Protein AF-A0A1X7HL08-F1 (afdb_monomer)

Foldseek 3Di:
DPPPDDPPDDPVLLVVLLVQLVVCCVVDPHSLVSLCVSCVVSVHDSVVNVVSNVQVCVCVVVDDDQHPVNVVVVVVVVVVVLLVVLVVVLVVVCCVVPVPPPDDDDVVVVVVSCVVCCVPRVCVVVPVVVVPPPPDPPDPDDPDDPPDDDDDDDDDDDDD

InterPro domains:
  IPR002514 Transposase IS3/IS911family [PF01527] 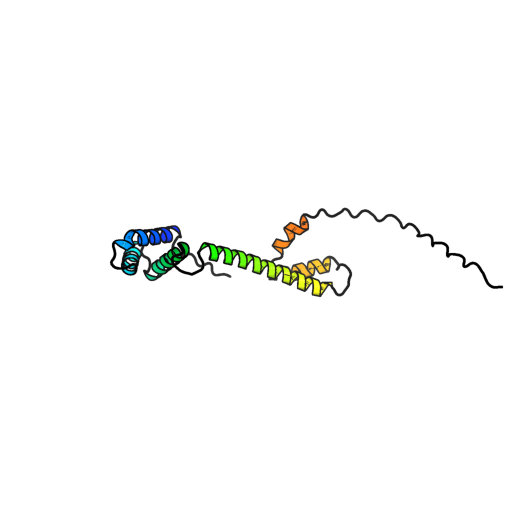(8-88)
  IPR009057 Homedomain-like superfamily [SSF46689] (7-99)
  IPR036388 Winged helix-like DNA-binding domain superfamily [G3DSA:1.10.10.10] (1-67)

Organism: NCBI:txid286727

Sequence (160 aa):
MTKQASPKYAPEVRERAVRMVFEHEGEHVSQWAAISSIAAKIGCTPETLRGWVRQAERDQGKRPGPTTDEQERIKALERENRELRQANEILRKASAYFCSGGARPPVQEMIAFIDAHRAVHGVEPILPRFCRSPRRPTAPMPPGRLIRPRPRPAHEATRS

Mean predicted aligned error: 16.89 Å

Structure (mmCIF, N/CA/C/O backbone):
data_AF-A0A1X7HL08-F1
#
_entry.id   AF-A0A1X7HL08-F1
#
loop_
_atom_site.group_PDB
_atom_site.id
_atom_site.type_symbol
_atom_site.label_atom_id
_atom_site.label_alt_id
_atom_site.label_comp_id
_atom_site.label_asym_id
_atom_site.label_entity_id
_atom_site.label_seq_id
_atom_site.pdbx_PDB_ins_code
_atom_site.Cartn_x
_atom_site.Cartn_y
_atom_site.Cartn_z
_atom_site.occupancy
_atom_site.B_iso_or_equiv
_atom_site.auth_seq_id
_atom_site.auth_comp_id
_atom_site.auth_asym_id
_atom_site.auth_atom_id
_atom_site.pdbx_PDB_model_num
ATOM 1 N N . MET A 1 1 ? 4.058 -12.749 -12.889 1.00 35.34 1 MET A N 1
ATOM 2 C CA . MET A 1 1 ? 2.664 -12.482 -12.472 1.00 35.34 1 MET A CA 1
ATOM 3 C C . MET A 1 1 ? 2.632 -12.013 -11.027 1.00 35.34 1 MET A C 1
ATOM 5 O O . MET A 1 1 ? 2.899 -12.809 -10.135 1.00 35.34 1 MET A O 1
ATOM 9 N N . THR A 1 2 ? 2.313 -10.746 -10.770 1.00 46.88 2 THR A N 1
ATOM 10 C CA . THR A 1 2 ? 1.895 -10.327 -9.426 1.00 46.88 2 THR A CA 1
ATOM 11 C C . THR A 1 2 ? 0.501 -10.900 -9.182 1.00 46.88 2 THR A C 1
ATOM 13 O O . THR A 1 2 ? -0.427 -10.666 -9.953 1.00 46.88 2 THR A O 1
ATOM 16 N N . LYS A 1 3 ? 0.365 -11.738 -8.154 1.00 41.88 3 LYS A N 1
ATOM 17 C CA . LYS A 1 3 ? -0.908 -12.357 -7.781 1.00 41.88 3 LYS A CA 1
ATOM 18 C C . LYS A 1 3 ? -1.816 -11.237 -7.264 1.00 41.88 3 LYS A C 1
ATOM 20 O O . LYS A 1 3 ? -1.649 -10.795 -6.131 1.00 41.88 3 LYS A O 1
ATOM 25 N N . GLN A 1 4 ? -2.706 -10.723 -8.114 1.00 48.66 4 GLN A N 1
ATOM 26 C CA . GLN A 1 4 ? -3.758 -9.796 -7.698 1.00 48.66 4 GLN A CA 1
ATOM 27 C C . GLN A 1 4 ? -4.639 -10.552 -6.703 1.00 48.66 4 GLN A C 1
ATOM 29 O O . GLN A 1 4 ? -5.404 -11.438 -7.079 1.00 48.66 4 GLN A O 1
ATOM 34 N N . ALA A 1 5 ? -4.441 -10.294 -5.413 1.00 47.62 5 ALA A N 1
ATOM 35 C CA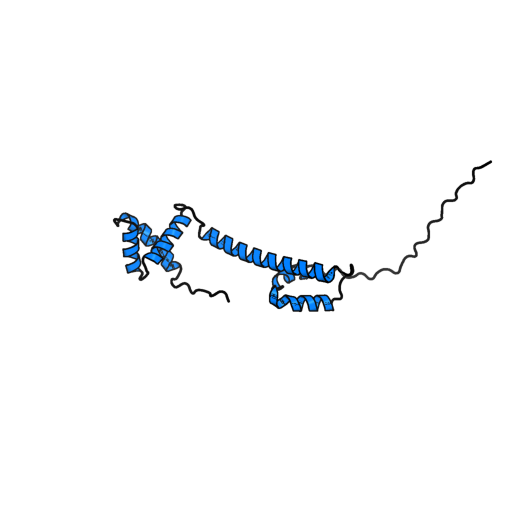 . ALA A 1 5 ? -5.275 -10.871 -4.379 1.00 47.62 5 ALA A CA 1
ATOM 36 C C . ALA A 1 5 ? -6.609 -10.126 -4.411 1.00 47.62 5 ALA A C 1
ATOM 38 O O . ALA A 1 5 ? -6.673 -8.964 -4.010 1.00 47.62 5 ALA A O 1
ATOM 39 N N . SER A 1 6 ? -7.660 -10.783 -4.902 1.00 57.16 6 SER A N 1
ATOM 40 C CA . SER A 1 6 ? -9.024 -10.265 -4.833 1.00 57.16 6 SER A CA 1
ATOM 41 C C . SER A 1 6 ? -9.324 -9.895 -3.378 1.00 57.16 6 SER A C 1
ATOM 43 O O . SER A 1 6 ? -9.210 -10.761 -2.498 1.00 57.16 6 SER A O 1
ATOM 45 N N . PRO A 1 7 ? -9.644 -8.627 -3.070 1.00 67.00 7 PRO A N 1
ATOM 46 C CA . PRO A 1 7 ? -9.918 -8.243 -1.700 1.00 67.00 7 PRO A CA 1
ATOM 47 C C . PRO A 1 7 ? -11.167 -8.995 -1.226 1.00 67.00 7 PRO A C 1
ATOM 49 O O . PRO A 1 7 ? -12.256 -8.772 -1.736 1.00 67.00 7 PRO A O 1
ATOM 52 N N . LYS A 1 8 ? -11.006 -9.883 -0.232 1.00 75.25 8 LYS A N 1
ATOM 53 C CA . LYS A 1 8 ? -12.099 -10.704 0.339 1.00 75.25 8 LYS A CA 1
ATOM 54 C C . LYS A 1 8 ? -13.277 -9.879 0.875 1.00 75.25 8 LYS A C 1
ATOM 56 O O . LYS A 1 8 ? -14.366 -10.408 1.034 1.00 75.25 8 LYS A O 1
ATOM 61 N N . TYR A 1 9 ? -13.041 -8.600 1.154 1.00 80.88 9 TYR A N 1
ATOM 62 C CA . TYR A 1 9 ? -14.033 -7.650 1.642 1.00 80.88 9 TYR A CA 1
ATOM 63 C C . TYR A 1 9 ? -13.926 -6.354 0.847 1.00 80.88 9 TYR A C 1
ATOM 65 O O . TYR A 1 9 ? -12.812 -5.822 0.721 1.00 80.88 9 TYR A O 1
ATOM 73 N N . ALA A 1 10 ? -15.071 -5.862 0.368 1.00 86.62 10 ALA A N 1
ATOM 74 C CA . ALA A 1 10 ? -15.215 -4.560 -0.276 1.00 86.62 10 ALA A CA 1
ATOM 75 C C . ALA A 1 10 ? -14.783 -3.425 0.675 1.00 86.62 10 ALA A C 1
ATOM 77 O O . ALA A 1 10 ? -14.969 -3.560 1.888 1.00 86.62 10 ALA A O 1
ATOM 78 N N . PRO A 1 11 ? -14.204 -2.324 0.158 1.00 85.94 11 PRO A N 1
ATOM 79 C CA . PRO A 1 11 ? -13.706 -1.221 0.985 1.00 85.94 11 PRO A CA 1
ATOM 80 C C . PRO A 1 11 ? -14.812 -0.588 1.841 1.00 85.94 11 PRO A C 1
ATOM 82 O O . PRO A 1 11 ? -14.607 -0.389 3.036 1.00 85.94 11 PRO A O 1
ATOM 85 N N . GLU A 1 12 ? -16.015 -0.433 1.285 1.00 88.44 12 GLU A N 1
ATOM 86 C CA . GLU A 1 12 ? -17.191 0.114 1.980 1.00 88.44 12 GLU A CA 1
ATOM 87 C C . GLU A 1 12 ? -17.542 -0.664 3.259 1.00 88.44 12 GLU A C 1
ATOM 89 O O . GLU A 1 12 ? -17.874 -0.085 4.294 1.00 88.44 12 GLU A O 1
ATOM 94 N N . VAL A 1 13 ? -17.424 -1.998 3.221 1.00 89.44 13 VAL A N 1
ATOM 95 C CA . VAL A 1 13 ? -17.692 -2.858 4.385 1.00 89.44 13 VAL A CA 1
ATOM 96 C C . VAL A 1 13 ? -16.639 -2.637 5.468 1.00 89.44 13 VAL A C 1
ATOM 98 O O . VAL A 1 13 ? -16.972 -2.642 6.651 1.00 89.44 13 VAL A O 1
ATOM 101 N N . ARG A 1 14 ? -15.377 -2.411 5.083 1.00 89.81 14 ARG A N 1
ATOM 102 C CA . ARG A 1 14 ? -14.281 -2.166 6.032 1.00 89.81 14 ARG A CA 1
ATOM 103 C C . ARG A 1 14 ? -14.454 -0.828 6.731 1.00 89.81 14 ARG A C 1
ATOM 105 O O . ARG A 1 14 ? -14.365 -0.777 7.952 1.00 89.81 14 ARG A O 1
ATOM 112 N N . GLU A 1 15 ? -14.738 0.223 5.970 1.00 89.88 15 GLU A N 1
ATOM 113 C CA . GLU A 1 15 ? -14.962 1.569 6.504 1.00 89.88 15 GLU A CA 1
ATOM 114 C C . GLU A 1 15 ? -16.161 1.592 7.449 1.00 89.88 15 GLU A C 1
ATOM 116 O O . GLU A 1 15 ? -16.061 2.092 8.570 1.00 89.88 15 GLU A O 1
ATOM 121 N N . ARG A 1 16 ? -17.271 0.956 7.051 1.00 92.31 16 ARG A N 1
ATOM 122 C CA . ARG A 1 16 ? -18.453 0.815 7.906 1.00 92.31 16 ARG A CA 1
ATOM 123 C C . ARG A 1 16 ? -18.143 0.046 9.190 1.00 92.31 16 ARG A C 1
ATOM 125 O O . ARG A 1 16 ? -18.589 0.460 10.257 1.00 92.31 16 ARG A O 1
ATOM 132 N N . ALA A 1 17 ? -17.398 -1.056 9.096 1.00 92.25 17 ALA A N 1
ATOM 133 C CA . ALA A 1 17 ? -17.018 -1.861 10.253 1.00 92.25 17 ALA A CA 1
ATOM 134 C C . ALA A 1 17 ? -16.174 -1.062 11.249 1.00 92.25 17 ALA A C 1
ATOM 136 O O . ALA A 1 17 ? -16.448 -1.071 12.444 1.00 92.25 17 ALA A O 1
ATOM 137 N N . VAL A 1 18 ? -15.167 -0.347 10.747 1.00 92.44 18 VAL A N 1
ATOM 138 C CA . VAL A 1 18 ? -14.284 0.491 11.561 1.00 92.44 18 VAL A CA 1
ATOM 139 C C . VAL A 1 18 ? -15.060 1.633 12.213 1.00 92.44 18 VAL A C 1
ATOM 141 O O . VAL A 1 18 ? -14.894 1.866 13.408 1.00 92.44 18 VAL A O 1
ATOM 144 N N . ARG A 1 19 ? -15.948 2.305 11.469 1.00 92.31 19 ARG A N 1
ATOM 145 C CA . ARG A 1 19 ? -16.797 3.371 12.015 1.00 92.31 19 ARG A CA 1
ATOM 146 C C . ARG A 1 19 ? -17.676 2.859 13.156 1.00 92.31 19 ARG A C 1
ATOM 148 O O . ARG A 1 19 ? -17.695 3.462 14.221 1.00 92.31 19 ARG A O 1
ATOM 155 N N . MET A 1 20 ? -18.308 1.702 12.963 1.00 92.69 20 MET A N 1
ATOM 156 C CA . MET A 1 20 ? -19.136 1.063 13.987 1.00 92.69 20 MET A CA 1
ATOM 157 C C . MET A 1 20 ? -18.326 0.701 15.243 1.00 92.69 20 MET A C 1
ATOM 159 O O . MET A 1 20 ? -18.842 0.806 16.351 1.00 92.69 20 MET A O 1
ATOM 163 N N . VAL A 1 21 ? -17.053 0.306 15.102 1.00 92.00 21 VAL A N 1
ATOM 164 C CA . VAL A 1 21 ? -16.185 0.033 16.264 1.00 92.00 21 VAL A CA 1
ATOM 165 C C . VAL A 1 21 ? -15.943 1.293 17.079 1.00 92.00 21 VAL A C 1
ATOM 167 O O . VAL A 1 21 ? -16.038 1.225 18.299 1.00 92.00 21 VAL A O 1
ATOM 170 N N . PHE A 1 22 ? -15.672 2.427 16.432 1.00 89.56 22 PHE A N 1
ATOM 171 C CA . PHE A 1 22 ? -15.477 3.692 17.141 1.00 89.56 22 PHE A CA 1
ATOM 172 C C . PHE A 1 22 ? -16.772 4.223 17.772 1.00 89.56 22 PHE A C 1
ATOM 174 O O . PHE A 1 22 ? -16.723 4.767 18.869 1.00 89.56 22 PHE A O 1
ATOM 181 N N . GLU A 1 23 ? -17.924 4.035 17.121 1.00 90.69 23 GLU A N 1
ATOM 182 C CA . GLU A 1 23 ? -19.237 4.420 17.667 1.00 90.69 23 GLU A CA 1
ATOM 183 C C . GLU A 1 23 ? -19.576 3.638 18.950 1.00 90.69 23 GLU A C 1
ATOM 185 O O . GLU A 1 23 ? -20.006 4.229 19.936 1.00 90.69 23 GLU A O 1
ATOM 190 N N . HIS A 1 24 ? -19.327 2.324 18.967 1.00 87.88 24 HIS A N 1
ATOM 191 C CA . HIS A 1 24 ? -19.650 1.449 20.102 1.00 87.88 24 HIS A CA 1
ATOM 192 C C . HIS A 1 24 ? -18.487 1.246 21.094 1.00 87.88 24 HIS A C 1
ATOM 194 O O . HIS A 1 24 ? -18.607 0.446 22.024 1.00 87.88 24 HIS A O 1
ATOM 200 N N . GLU A 1 25 ? -17.352 1.938 20.939 1.00 85.44 25 GLU A N 1
ATOM 201 C CA . GLU A 1 25 ? -16.176 1.746 21.806 1.00 85.44 25 GLU A CA 1
ATOM 202 C C . GLU A 1 25 ? -16.483 2.070 23.280 1.00 85.44 25 GLU A C 1
ATOM 204 O O . GLU A 1 25 ? -15.989 1.382 24.171 1.00 85.44 25 GLU A O 1
ATOM 209 N N . GLY A 1 26 ? -17.345 3.062 23.537 1.00 84.31 26 GLY A N 1
ATOM 210 C CA . GLY A 1 26 ? -17.749 3.476 24.888 1.00 84.31 26 GLY A CA 1
ATOM 211 C C . GLY A 1 26 ? -18.825 2.606 25.547 1.00 84.31 26 GLY A C 1
ATOM 212 O O . GLY A 1 26 ? -19.016 2.685 26.757 1.00 84.31 26 GLY A O 1
ATOM 213 N N . GLU A 1 27 ? -19.521 1.763 24.781 1.00 88.00 27 GLU A N 1
ATOM 214 C CA . GLU A 1 27 ? -20.578 0.873 25.292 1.00 88.00 27 GLU A CA 1
ATOM 215 C C . GLU A 1 27 ? -20.025 -0.471 25.789 1.00 88.00 27 GLU A C 1
ATOM 217 O O . GLU A 1 27 ? -20.734 -1.271 26.405 1.00 88.00 27 GLU A O 1
ATOM 222 N N . HIS A 1 28 ? -18.748 -0.742 25.518 1.00 87.19 28 HIS A N 1
ATOM 223 C CA . HIS A 1 28 ? -18.101 -2.008 25.815 1.00 87.19 28 HIS A CA 1
ATOM 224 C C . HIS A 1 28 ? -16.950 -1.841 26.810 1.00 87.19 28 HIS A C 1
ATOM 226 O O . HIS A 1 28 ? -16.235 -0.848 26.823 1.00 87.19 28 HIS A O 1
ATOM 232 N N . VAL A 1 29 ? -16.720 -2.881 27.620 1.00 85.38 29 VAL A N 1
ATOM 233 C CA . VAL A 1 29 ? -15.677 -2.904 28.667 1.00 85.38 29 VAL A CA 1
ATOM 234 C C . VAL A 1 29 ? -14.261 -2.762 28.088 1.00 85.38 29 VAL A C 1
ATOM 236 O O . VAL A 1 29 ? -13.330 -2.357 28.776 1.00 85.38 29 VAL A O 1
ATOM 239 N N . SER A 1 30 ? -14.072 -3.125 26.817 1.00 89.50 30 SER A N 1
ATOM 240 C CA . SER A 1 30 ? -12.804 -2.953 26.113 1.00 89.50 30 SER A CA 1
ATOM 241 C C . SER A 1 30 ? -13.012 -2.832 24.608 1.00 89.50 30 SER A C 1
ATOM 243 O O . SER A 1 30 ? -13.959 -3.392 24.047 1.00 89.50 30 SER A O 1
ATOM 245 N N . GLN A 1 31 ? -12.044 -2.210 23.935 1.00 86.38 31 GLN A N 1
ATOM 246 C CA . GLN A 1 31 ? -11.987 -2.147 22.475 1.00 86.38 31 GLN A CA 1
ATOM 247 C C . GLN A 1 31 ? -12.049 -3.550 21.835 1.00 86.38 31 GLN A C 1
ATOM 249 O O . GLN A 1 31 ? -12.690 -3.748 20.808 1.00 86.38 31 GLN A O 1
ATOM 254 N N . TRP A 1 32 ? -11.440 -4.566 22.461 1.00 90.00 32 TRP A N 1
ATOM 255 C CA . TRP A 1 32 ? -11.495 -5.947 21.967 1.00 90.00 32 TRP A CA 1
ATOM 256 C C . TRP A 1 32 ? -12.900 -6.561 22.044 1.00 90.00 32 TRP A C 1
ATOM 258 O O . TRP A 1 32 ? -13.295 -7.306 21.143 1.00 90.00 32 TRP A O 1
ATOM 268 N N . ALA A 1 33 ? -13.671 -6.231 23.082 1.00 90.94 33 ALA A N 1
ATOM 269 C CA . ALA A 1 33 ? -15.060 -6.665 23.202 1.00 90.94 33 ALA A CA 1
ATOM 270 C C . ALA A 1 33 ? -15.943 -6.019 22.119 1.00 90.94 33 ALA A C 1
ATOM 272 O O . ALA A 1 33 ? -16.723 -6.725 21.477 1.00 90.94 33 ALA A O 1
ATOM 273 N N . ALA A 1 34 ? -15.744 -4.724 21.840 1.00 91.81 34 ALA A N 1
ATOM 274 C CA . ALA A 1 34 ? -16.408 -4.030 20.735 1.00 91.81 34 ALA A CA 1
ATOM 275 C C . ALA A 1 34 ? -16.074 -4.670 19.378 1.00 91.81 34 ALA A C 1
ATOM 277 O O . ALA A 1 34 ? -16.968 -5.019 18.607 1.00 91.81 34 ALA A O 1
ATOM 278 N N . ILE A 1 35 ? -14.784 -4.919 19.121 1.00 92.56 35 ILE A N 1
ATOM 279 C CA . ILE A 1 35 ? -14.310 -5.579 17.896 1.00 92.56 35 ILE A CA 1
ATOM 280 C C . ILE A 1 35 ? -14.932 -6.971 17.746 1.00 92.56 35 ILE A C 1
ATOM 282 O O . ILE A 1 35 ? -15.395 -7.312 16.663 1.00 92.56 35 ILE A O 1
ATOM 286 N N . SER A 1 36 ? -14.972 -7.773 18.809 1.00 92.56 36 SER A N 1
ATOM 287 C CA . SER A 1 36 ? -15.509 -9.139 18.749 1.00 92.56 36 SER A CA 1
ATOM 288 C C . SER A 1 36 ? -17.014 -9.154 18.463 1.00 92.56 36 SER A C 1
ATOM 290 O O . SER A 1 36 ? -17.474 -9.922 17.618 1.00 92.56 36 SER A O 1
ATOM 292 N N . SER A 1 37 ? -17.768 -8.260 19.108 1.00 91.69 37 SER A N 1
ATOM 293 C CA . SER A 1 37 ? -19.209 -8.083 18.889 1.00 91.69 37 SER A CA 1
ATOM 294 C C . SER A 1 37 ? -19.518 -7.657 17.450 1.00 91.69 37 SER A C 1
ATOM 296 O O . SER A 1 37 ? -20.380 -8.230 16.784 1.00 91.69 37 SER A O 1
ATOM 298 N N . ILE A 1 38 ? -18.774 -6.682 16.925 1.00 91.56 38 ILE A N 1
ATOM 299 C CA . ILE A 1 38 ? -19.002 -6.138 15.581 1.00 91.56 38 ILE A CA 1
ATOM 300 C C . ILE A 1 38 ? -18.522 -7.103 14.497 1.00 91.56 38 ILE A C 1
ATOM 302 O O . ILE A 1 38 ? -19.185 -7.253 13.471 1.00 91.56 38 ILE A O 1
ATOM 306 N N . ALA A 1 39 ? -17.420 -7.816 14.732 1.00 91.69 39 ALA A N 1
ATOM 307 C CA . ALA A 1 39 ? -16.939 -8.847 13.822 1.00 91.69 39 ALA A CA 1
ATOM 308 C C . ALA A 1 39 ? -17.990 -9.950 13.615 1.00 91.69 39 ALA A C 1
ATOM 310 O O . ALA A 1 39 ? -18.257 -10.334 12.475 1.00 91.69 39 ALA A O 1
ATOM 311 N N . ALA A 1 40 ? -18.665 -10.371 14.692 1.00 90.75 40 ALA A N 1
ATOM 312 C CA . ALA A 1 40 ? -19.777 -11.316 14.617 1.00 90.75 40 ALA A CA 1
ATOM 313 C C . ALA A 1 40 ? -20.970 -10.766 13.810 1.00 90.75 40 ALA A C 1
ATOM 315 O O . ALA A 1 40 ? -21.557 -11.501 13.021 1.00 90.75 40 ALA A O 1
ATOM 316 N N . LYS A 1 41 ? -21.294 -9.470 13.940 1.00 89.25 41 LYS A N 1
ATOM 317 C CA . LYS A 1 41 ? -22.386 -8.817 13.186 1.00 89.25 41 LYS A CA 1
ATOM 318 C C . LYS A 1 41 ? -22.104 -8.695 11.682 1.00 89.25 41 LYS A C 1
ATOM 320 O O . LYS A 1 41 ? -23.035 -8.718 10.886 1.00 89.25 41 LYS A O 1
ATOM 325 N N . ILE A 1 42 ? -20.839 -8.534 11.294 1.00 87.62 42 ILE A N 1
ATOM 326 C CA . ILE A 1 42 ? -20.419 -8.332 9.894 1.00 87.62 42 ILE A CA 1
ATOM 327 C C . ILE A 1 42 ? -20.042 -9.659 9.216 1.00 87.62 42 ILE A C 1
ATOM 329 O O . ILE A 1 42 ? -19.986 -9.736 7.990 1.00 87.62 42 ILE A O 1
ATOM 333 N N . GLY A 1 43 ? -19.806 -10.714 10.000 1.00 87.75 43 GLY A N 1
ATOM 334 C CA . GLY A 1 43 ? -19.361 -12.012 9.497 1.00 87.75 43 GLY A CA 1
ATOM 335 C C . GLY A 1 43 ? -17.875 -12.030 9.129 1.00 87.75 43 GLY A C 1
ATOM 336 O O . GLY A 1 43 ? -17.472 -12.756 8.223 1.00 87.75 43 GLY A O 1
ATOM 337 N N . CYS A 1 44 ? -17.052 -11.219 9.800 1.00 88.00 44 CYS A N 1
ATOM 338 C CA . CYS A 1 44 ? -15.601 -11.205 9.619 1.00 88.00 44 CYS A CA 1
ATOM 339 C C . CYS A 1 44 ? -14.882 -11.754 10.857 1.00 88.00 44 CYS A C 1
ATOM 341 O O . CYS A 1 44 ? -15.452 -11.870 11.939 1.00 88.00 44 CYS A O 1
ATOM 343 N N . THR A 1 45 ? -13.603 -12.107 10.715 1.00 90.50 45 THR A N 1
ATOM 344 C CA . THR A 1 45 ? -12.809 -12.527 11.878 1.00 90.50 45 THR A CA 1
ATOM 345 C C . THR A 1 45 ? -12.446 -11.310 12.743 1.00 90.50 45 THR A C 1
ATOM 347 O O . THR A 1 45 ? -12.097 -10.253 12.197 1.00 90.50 45 THR A O 1
ATOM 350 N N . PRO A 1 46 ? -12.457 -11.419 14.082 1.00 90.81 46 PRO A N 1
ATOM 351 C CA . PRO A 1 46 ? -12.111 -10.300 14.963 1.00 90.81 46 PRO A CA 1
ATOM 352 C C . PRO A 1 46 ? -10.678 -9.796 14.726 1.00 90.81 46 PRO A C 1
ATOM 354 O O . PRO A 1 46 ? -10.410 -8.599 14.811 1.00 90.81 46 PRO A O 1
ATOM 357 N N . GLU A 1 47 ? -9.761 -10.680 14.328 1.00 90.81 47 GLU A N 1
ATOM 358 C CA . GLU A 1 47 ? -8.387 -10.320 13.966 1.00 90.81 47 GLU A CA 1
ATOM 359 C C . GLU A 1 47 ? -8.316 -9.443 12.710 1.00 90.81 47 GLU A C 1
ATOM 361 O O . GLU A 1 47 ? -7.564 -8.464 12.689 1.00 90.81 47 GLU A O 1
ATOM 366 N N . THR A 1 48 ? -9.129 -9.733 11.685 1.00 90.62 48 THR A N 1
ATOM 367 C CA . THR A 1 48 ? -9.202 -8.883 10.484 1.00 90.62 48 THR A CA 1
ATOM 368 C C . THR A 1 48 ? -9.716 -7.487 10.807 1.00 90.62 48 THR A C 1
ATOM 370 O O . THR A 1 48 ? -9.121 -6.505 10.363 1.00 90.62 48 THR A O 1
ATOM 373 N N . LEU A 1 49 ? -10.762 -7.386 11.634 1.00 91.75 49 LEU A N 1
ATOM 374 C CA . LEU A 1 49 ? -11.331 -6.099 12.026 1.00 91.75 49 LEU A CA 1
ATOM 375 C C . LEU A 1 49 ? -10.354 -5.295 12.893 1.00 91.75 49 LEU A C 1
ATOM 377 O O . LEU A 1 49 ? -10.165 -4.102 12.667 1.00 91.75 49 LEU A O 1
ATOM 381 N N . ARG A 1 50 ? -9.638 -5.955 13.811 1.00 91.12 50 ARG A N 1
ATOM 382 C CA . ARG A 1 50 ? -8.559 -5.332 14.592 1.00 91.12 50 ARG A CA 1
ATOM 383 C C . ARG A 1 50 ? -7.466 -4.741 13.701 1.00 91.12 50 ARG A C 1
ATOM 385 O O . ARG A 1 50 ? -6.930 -3.679 14.010 1.00 91.12 50 ARG A O 1
ATOM 392 N N . GLY A 1 51 ? -7.116 -5.423 12.610 1.00 90.69 51 GLY A N 1
ATOM 393 C CA . GLY A 1 51 ? -6.168 -4.913 11.619 1.00 90.69 51 GLY A CA 1
ATOM 394 C C . GLY A 1 51 ? -6.635 -3.602 10.982 1.00 90.69 51 GLY A C 1
ATOM 395 O O . GLY A 1 51 ? -5.844 -2.666 10.875 1.00 90.69 51 GLY A O 1
ATOM 396 N N . TRP A 1 52 ? -7.916 -3.508 10.619 1.00 91.56 52 TRP A N 1
ATOM 397 C CA . TRP A 1 52 ? -8.496 -2.294 10.034 1.00 91.56 52 TRP A CA 1
ATOM 398 C C . TRP A 1 52 ? -8.593 -1.147 11.040 1.00 91.56 52 TRP A C 1
ATOM 400 O O . TRP A 1 52 ? -8.202 -0.032 10.714 1.00 91.56 52 TRP A O 1
ATOM 410 N N . VAL A 1 53 ? -9.015 -1.422 12.279 1.00 90.50 53 VAL A N 1
ATOM 411 C CA . VAL A 1 53 ? -9.068 -0.415 13.355 1.00 90.50 53 VAL A CA 1
ATOM 412 C C . VAL A 1 53 ? -7.679 0.160 13.626 1.00 90.50 53 VAL A C 1
ATOM 414 O O . VAL A 1 53 ? -7.515 1.370 13.698 1.00 90.50 53 VAL A O 1
ATOM 417 N N . ARG A 1 54 ? -6.644 -0.687 13.678 1.00 89.69 54 ARG A N 1
ATOM 418 C CA . ARG A 1 54 ? -5.250 -0.239 13.835 1.00 89.69 54 ARG A CA 1
ATOM 419 C C . ARG A 1 54 ? -4.766 0.643 12.694 1.00 89.69 54 ARG A C 1
ATOM 421 O O . ARG A 1 54 ? -3.966 1.542 12.935 1.00 89.69 54 ARG A O 1
ATOM 428 N N . GLN A 1 55 ? -5.185 0.350 11.466 1.00 86.00 55 GLN A N 1
ATOM 429 C CA . GLN A 1 55 ? -4.841 1.185 10.322 1.00 86.00 55 GLN A CA 1
ATOM 430 C C . GLN A 1 55 ? -5.541 2.543 10.430 1.00 86.00 55 GLN A C 1
ATOM 432 O O . GLN A 1 55 ? -4.874 3.564 10.340 1.00 86.00 55 GLN A O 1
ATOM 437 N N . ALA A 1 56 ? -6.829 2.559 10.778 1.00 87.81 56 ALA A N 1
ATOM 438 C CA . ALA A 1 56 ? -7.570 3.796 11.006 1.00 87.81 56 ALA A CA 1
ATOM 439 C C . ALA A 1 56 ? -7.025 4.624 12.187 1.00 87.81 56 ALA A C 1
ATOM 441 O O . ALA A 1 56 ? -6.998 5.846 12.120 1.00 87.81 56 ALA A O 1
ATOM 442 N N . GLU A 1 57 ? -6.534 3.989 13.255 1.00 86.56 57 GLU A N 1
ATOM 443 C CA . GLU A 1 57 ? -5.838 4.678 14.352 1.00 86.56 57 GLU A CA 1
ATOM 444 C C . GLU A 1 57 ? -4.532 5.344 13.894 1.00 86.56 57 GLU A C 1
ATOM 446 O O . GLU A 1 57 ? -4.186 6.410 14.403 1.00 86.56 57 GLU A O 1
ATOM 451 N N . ARG A 1 58 ? -3.797 4.737 12.950 1.00 86.88 58 ARG A N 1
ATOM 452 C CA . ARG A 1 58 ? -2.602 5.355 12.344 1.00 86.88 58 ARG A CA 1
ATOM 453 C C . ARG A 1 58 ? -2.985 6.514 11.439 1.00 86.88 58 ARG A C 1
ATOM 455 O O . ARG A 1 58 ? -2.366 7.565 11.531 1.00 86.88 58 ARG A O 1
ATOM 462 N N . ASP A 1 59 ? -4.032 6.346 10.638 1.00 83.44 59 ASP A N 1
ATOM 463 C CA . ASP A 1 59 ? -4.548 7.400 9.760 1.00 83.44 59 ASP A CA 1
ATOM 464 C C . ASP A 1 59 ? -5.068 8.606 10.574 1.00 83.44 59 ASP A C 1
ATOM 466 O O . ASP A 1 59 ? -4.929 9.748 10.152 1.00 83.44 59 ASP A O 1
ATOM 470 N N . GLN A 1 60 ? -5.575 8.373 11.792 1.00 82.31 60 GLN A N 1
ATOM 471 C CA . GLN A 1 60 ? -5.939 9.414 12.768 1.00 82.31 60 GLN A CA 1
ATOM 472 C C . GLN A 1 60 ? -4.748 9.961 13.583 1.00 82.31 60 GLN A C 1
ATOM 474 O O . GLN A 1 60 ? -4.944 10.805 14.456 1.00 82.31 60 GLN A O 1
ATOM 479 N N . GLY A 1 61 ? -3.525 9.464 13.374 1.00 79.62 61 GLY A N 1
ATOM 480 C CA . GLY A 1 61 ? -2.325 9.904 14.094 1.00 79.62 61 GLY A CA 1
ATOM 481 C C . GLY A 1 61 ? -2.209 9.421 15.547 1.00 79.62 61 GLY A C 1
ATOM 482 O O . GLY A 1 61 ? -1.309 9.852 16.264 1.00 79.62 61 GLY A O 1
ATOM 483 N N . LYS A 1 62 ? -3.071 8.502 16.007 1.00 78.19 62 LYS A N 1
ATOM 484 C CA . LYS A 1 62 ? -3.020 7.938 17.373 1.00 78.19 62 LYS A CA 1
ATOM 485 C C . LYS A 1 62 ? -1.871 6.944 17.561 1.00 78.19 62 LYS A C 1
ATOM 487 O O . LYS A 1 62 ? -1.491 6.640 18.691 1.00 78.19 62 LYS A O 1
ATOM 492 N N . ARG A 1 63 ? -1.330 6.399 16.467 1.00 75.56 63 ARG A N 1
ATOM 493 C CA . ARG A 1 63 ? -0.218 5.440 16.478 1.00 75.56 63 ARG A CA 1
ATOM 494 C C . ARG A 1 63 ? 0.857 5.808 15.458 1.00 75.56 63 ARG A C 1
ATOM 496 O O . ARG A 1 63 ? 0.506 6.157 14.335 1.00 75.56 63 ARG A O 1
ATOM 503 N N . PRO A 1 64 ? 2.148 5.629 15.797 1.00 65.19 64 PRO A N 1
ATOM 504 C CA . PRO A 1 64 ? 3.226 5.789 14.832 1.00 65.19 64 PRO A CA 1
ATOM 505 C C . PRO A 1 64 ? 3.162 4.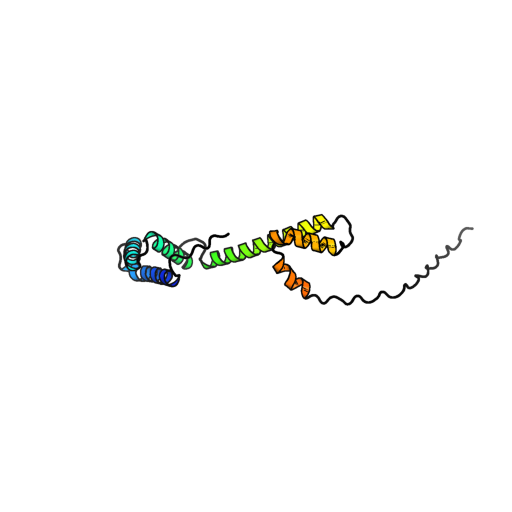681 13.770 1.00 65.19 64 PRO A C 1
ATOM 507 O O . PRO A 1 64 ? 2.998 3.497 14.084 1.00 65.19 64 PRO A O 1
ATOM 510 N N . GLY A 1 65 ? 3.290 5.067 12.504 1.00 76.12 65 GLY A N 1
ATOM 511 C CA . GLY A 1 65 ? 3.324 4.161 11.360 1.00 76.12 65 GLY A CA 1
ATOM 512 C C . GLY A 1 65 ? 2.889 4.858 10.071 1.00 76.12 65 GLY A C 1
ATOM 513 O O . GLY A 1 65 ? 2.274 5.917 10.149 1.00 76.12 65 GLY A O 1
ATOM 514 N N . PRO A 1 66 ? 3.192 4.268 8.901 1.00 71.88 66 PRO A N 1
ATOM 515 C CA . PRO A 1 66 ? 2.841 4.871 7.629 1.00 71.88 66 PRO A CA 1
ATOM 516 C C . PRO A 1 66 ? 1.327 4.847 7.424 1.00 71.88 66 PRO A C 1
ATOM 518 O O . PRO A 1 66 ? 0.705 3.772 7.487 1.00 71.88 66 PRO A O 1
ATOM 521 N N . THR A 1 67 ? 0.757 6.021 7.170 1.00 78.75 67 THR A N 1
ATOM 522 C CA . THR A 1 67 ? -0.668 6.176 6.851 1.00 78.75 67 THR A CA 1
ATOM 523 C C . THR A 1 67 ? -1.004 5.458 5.546 1.00 78.75 67 THR A C 1
ATOM 525 O O . THR A 1 67 ? -0.126 5.113 4.746 1.00 78.75 67 THR A O 1
ATOM 528 N N . THR A 1 68 ? -2.282 5.178 5.324 1.00 73.88 68 THR A N 1
ATOM 529 C CA . THR A 1 68 ? -2.746 4.530 4.092 1.00 73.88 68 THR A CA 1
ATOM 530 C C . THR A 1 68 ? -2.326 5.340 2.855 1.00 73.88 68 THR A C 1
ATOM 532 O O . THR A 1 68 ? -1.770 4.771 1.913 1.00 73.88 68 THR A O 1
ATOM 535 N N . ASP A 1 69 ? -2.435 6.669 2.921 1.00 69.81 69 ASP A N 1
ATOM 536 C CA . ASP A 1 69 ? -1.992 7.593 1.868 1.00 69.81 69 ASP A CA 1
ATOM 537 C C . ASP A 1 69 ? -0.476 7.546 1.637 1.00 69.81 69 ASP A C 1
ATOM 539 O O . ASP A 1 69 ? 0.000 7.553 0.499 1.00 69.81 69 ASP A O 1
ATOM 543 N N . GLU A 1 70 ? 0.316 7.474 2.709 1.00 69.81 70 GLU A N 1
ATOM 544 C CA . GLU A 1 70 ? 1.771 7.335 2.608 1.00 69.81 70 GLU A CA 1
ATOM 545 C C . GLU A 1 70 ? 2.161 6.018 1.938 1.00 69.81 70 GLU A C 1
ATOM 547 O O . GLU A 1 70 ? 3.057 5.997 1.096 1.00 69.81 70 GLU A O 1
ATOM 552 N N . GLN A 1 71 ? 1.465 4.920 2.238 1.00 74.06 71 GLN A N 1
ATOM 553 C CA . GLN A 1 71 ? 1.720 3.631 1.594 1.00 74.06 71 GLN A CA 1
ATOM 554 C C . GLN A 1 71 ? 1.379 3.646 0.102 1.00 74.06 71 GLN A C 1
ATOM 556 O O . GLN A 1 71 ? 2.082 3.021 -0.697 1.00 74.06 71 GLN A O 1
ATOM 561 N N . GLU A 1 72 ? 0.309 4.333 -0.294 1.00 75.00 72 GLU A N 1
ATOM 562 C CA . GLU A 1 72 ? -0.046 4.499 -1.704 1.00 75.00 72 GLU A CA 1
ATOM 563 C C . GLU A 1 72 ? 0.986 5.343 -2.448 1.00 75.00 72 GLU A C 1
ATOM 565 O O . GLU A 1 72 ? 1.455 4.936 -3.516 1.00 75.00 72 GLU A O 1
ATOM 570 N N . ARG A 1 73 ? 1.426 6.452 -1.844 1.00 73.75 73 ARG A N 1
ATOM 571 C CA . ARG A 1 73 ? 2.503 7.293 -2.382 1.00 73.75 73 ARG A CA 1
ATOM 572 C C . ARG A 1 73 ? 3.806 6.518 -2.523 1.00 73.75 73 ARG A C 1
ATOM 574 O O . ARG A 1 73 ? 4.427 6.577 -3.578 1.00 73.75 73 ARG A O 1
ATOM 581 N N . ILE A 1 74 ? 4.194 5.736 -1.515 1.00 78.38 74 ILE A N 1
ATOM 582 C CA . ILE A 1 74 ? 5.392 4.886 -1.574 1.00 78.38 74 ILE A CA 1
ATOM 583 C C . ILE A 1 74 ? 5.280 3.887 -2.728 1.00 78.38 74 ILE A C 1
ATOM 585 O O . ILE A 1 74 ? 6.215 3.750 -3.510 1.00 78.38 74 ILE A O 1
ATOM 589 N N . LYS A 1 75 ? 4.128 3.232 -2.904 1.00 78.88 75 LYS A N 1
ATOM 590 C CA . LYS A 1 75 ? 3.925 2.287 -4.014 1.00 78.88 75 LYS A CA 1
ATOM 591 C C . LYS A 1 75 ? 3.980 2.965 -5.382 1.00 78.88 75 LYS A C 1
ATOM 593 O O . LYS A 1 75 ? 4.521 2.367 -6.310 1.00 78.88 75 LYS A O 1
ATOM 598 N N . ALA A 1 76 ? 3.419 4.164 -5.526 1.00 78.44 76 ALA A N 1
ATOM 599 C CA . ALA A 1 76 ? 3.501 4.934 -6.766 1.00 78.44 76 ALA A CA 1
ATOM 600 C C . ALA A 1 76 ? 4.958 5.316 -7.073 1.00 78.44 76 ALA A C 1
ATOM 602 O O . ALA A 1 76 ? 5.477 4.978 -8.137 1.00 78.44 76 ALA A O 1
ATOM 603 N N . LEU A 1 77 ? 5.658 5.878 -6.086 1.00 80.12 77 LEU A N 1
ATOM 604 C CA . LEU A 1 77 ? 7.067 6.260 -6.194 1.00 80.12 77 LEU A CA 1
ATOM 605 C C . LEU A 1 77 ? 7.991 5.065 -6.450 1.00 80.12 77 LEU A C 1
ATOM 607 O O . LEU A 1 77 ? 8.996 5.192 -7.147 1.00 80.12 77 LEU A O 1
ATOM 611 N N . GLU A 1 78 ? 7.682 3.893 -5.901 1.00 81.12 78 GLU A N 1
ATOM 612 C CA . GLU A 1 78 ? 8.424 2.668 -6.185 1.00 81.12 78 GLU A CA 1
ATOM 613 C C . GLU A 1 78 ? 8.229 2.191 -7.624 1.00 81.12 78 GLU A C 1
ATOM 615 O O . GLU A 1 78 ? 9.176 1.665 -8.210 1.00 81.12 78 GLU A O 1
ATOM 620 N N . ARG A 1 79 ? 7.031 2.345 -8.201 1.00 80.31 79 ARG A N 1
ATOM 621 C CA . ARG A 1 79 ? 6.790 2.017 -9.615 1.00 80.31 79 ARG A CA 1
ATOM 622 C C . ARG A 1 79 ? 7.582 2.954 -10.513 1.00 80.31 79 ARG A C 1
ATOM 624 O O . ARG A 1 79 ? 8.375 2.473 -11.317 1.00 80.31 79 ARG A O 1
ATOM 631 N N . GLU A 1 80 ? 7.474 4.256 -10.271 1.00 76.94 80 GLU A N 1
ATOM 632 C CA . GLU A 1 80 ? 8.235 5.272 -11.001 1.00 76.94 80 GLU A CA 1
ATOM 633 C C . GLU A 1 80 ? 9.747 5.030 -10.886 1.00 76.94 80 GLU A C 1
ATOM 635 O O . GLU A 1 80 ? 10.463 5.044 -11.883 1.00 76.94 80 GLU A O 1
ATOM 640 N N . ASN A 1 81 ? 10.262 4.707 -9.694 1.00 82.69 81 ASN A N 1
ATOM 641 C CA . ASN A 1 81 ? 11.681 4.388 -9.524 1.00 82.69 81 ASN A CA 1
ATOM 642 C C . ASN A 1 81 ? 12.109 3.123 -10.272 1.00 82.69 81 ASN A C 1
ATOM 644 O O . ASN A 1 81 ? 13.226 3.072 -10.785 1.00 82.69 81 ASN A O 1
ATOM 648 N N . ARG A 1 82 ? 11.267 2.084 -10.318 1.00 80.38 82 ARG A N 1
ATOM 649 C CA . ARG A 1 82 ? 11.572 0.865 -11.082 1.00 80.38 82 ARG A CA 1
ATOM 650 C C . ARG A 1 82 ? 11.652 1.180 -12.573 1.00 80.38 82 ARG A C 1
ATOM 652 O O . ARG A 1 82 ? 12.612 0.761 -13.212 1.00 80.38 82 ARG A O 1
ATOM 659 N N . GLU A 1 83 ? 10.719 1.969 -13.089 1.00 77.19 83 GLU A N 1
ATOM 660 C CA . GLU A 1 83 ? 10.705 2.412 -14.487 1.00 77.19 83 GLU A CA 1
ATOM 661 C C . GLU A 1 83 ? 11.925 3.283 -14.819 1.00 77.19 83 GLU A C 1
ATOM 663 O O . GLU A 1 83 ? 12.640 3.029 -15.789 1.00 77.19 83 GLU A O 1
ATOM 668 N N . LEU A 1 84 ? 12.243 4.260 -13.966 1.00 80.25 84 LEU A N 1
ATOM 669 C CA . LEU A 1 84 ? 13.416 5.121 -14.132 1.00 80.25 84 LEU A CA 1
ATOM 670 C C . LEU A 1 84 ? 14.730 4.334 -14.072 1.00 80.25 84 LEU A C 1
ATOM 672 O O . LEU A 1 84 ? 15.679 4.646 -14.797 1.00 80.25 84 LEU A O 1
ATOM 676 N N . ARG A 1 85 ? 14.818 3.311 -13.217 1.00 80.69 85 ARG A N 1
ATOM 677 C CA . ARG A 1 85 ? 15.995 2.436 -13.146 1.00 80.69 85 ARG A CA 1
ATOM 678 C C . ARG A 1 85 ? 16.140 1.586 -14.406 1.00 80.69 85 ARG A C 1
ATOM 680 O O . ARG A 1 85 ? 17.251 1.505 -14.921 1.00 80.69 85 ARG A O 1
ATOM 687 N N . GLN A 1 86 ? 15.046 1.038 -14.935 1.00 79.44 86 GLN A N 1
ATOM 688 C CA . GLN A 1 86 ? 15.049 0.294 -16.202 1.00 79.44 86 GLN A CA 1
ATOM 689 C C . GLN A 1 86 ? 15.487 1.184 -17.373 1.00 79.44 86 GLN A C 1
ATOM 691 O O . GLN A 1 86 ? 16.388 0.820 -18.130 1.00 79.44 86 GLN A O 1
ATOM 696 N N . ALA A 1 87 ? 14.942 2.401 -17.474 1.00 76.88 87 ALA A N 1
ATOM 697 C CA . ALA A 1 87 ? 15.330 3.361 -18.506 1.00 76.88 87 ALA A CA 1
ATOM 698 C C . ALA A 1 87 ? 16.828 3.715 -18.440 1.00 76.88 87 ALA A C 1
ATOM 700 O O . ALA A 1 87 ? 17.525 3.689 -19.455 1.00 76.88 87 ALA A O 1
ATOM 701 N N . ASN A 1 88 ? 17.352 3.994 -17.242 1.00 82.56 88 ASN A N 1
ATOM 702 C CA . ASN A 1 88 ? 18.776 4.282 -17.060 1.00 82.56 88 ASN A CA 1
ATOM 703 C C . ASN A 1 88 ? 19.672 3.076 -17.377 1.00 82.56 88 ASN A C 1
ATOM 705 O O . ASN A 1 88 ? 20.789 3.252 -17.866 1.00 82.56 88 ASN A O 1
ATOM 709 N N . GLU A 1 89 ? 19.204 1.855 -17.126 1.00 83.06 89 GLU A N 1
ATOM 710 C CA . GLU A 1 89 ? 19.941 0.641 -17.470 1.00 83.06 89 GLU A CA 1
ATOM 711 C C . GLU A 1 89 ? 20.071 0.463 -18.989 1.00 83.06 89 GLU A C 1
ATOM 713 O O . GLU A 1 89 ? 21.169 0.181 -19.475 1.00 83.06 89 GLU A O 1
ATOM 718 N N . ILE A 1 90 ? 18.996 0.702 -19.753 1.00 80.81 90 ILE A N 1
ATOM 719 C CA . ILE A 1 90 ? 19.046 0.683 -21.226 1.00 80.81 90 ILE A CA 1
ATOM 720 C C . ILE A 1 90 ? 20.047 1.717 -21.735 1.00 80.81 90 ILE A C 1
ATOM 722 O O . ILE A 1 90 ? 20.865 1.405 -22.597 1.00 80.81 90 ILE A O 1
ATOM 726 N N . LEU A 1 91 ? 20.003 2.939 -21.198 1.00 79.25 91 LEU A N 1
ATOM 727 C CA . LEU A 1 91 ? 20.895 4.015 -21.629 1.00 79.25 91 LEU A CA 1
ATOM 728 C C . LEU A 1 91 ? 22.365 3.681 -21.353 1.00 79.25 91 LEU A C 1
ATOM 730 O O . LEU A 1 91 ? 23.208 3.924 -22.212 1.00 79.25 91 LEU A O 1
ATOM 734 N N . ARG A 1 92 ? 22.672 3.055 -20.210 1.00 81.50 92 ARG A N 1
ATOM 735 C CA . ARG A 1 92 ? 24.027 2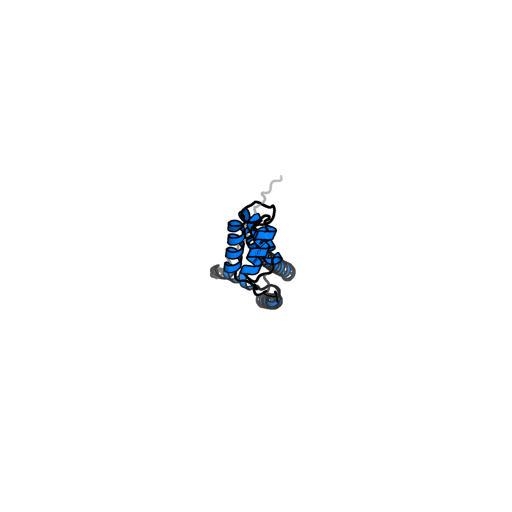.563 -19.901 1.00 81.50 92 ARG A CA 1
ATOM 736 C C . ARG A 1 92 ? 24.476 1.443 -20.841 1.00 81.50 92 ARG A C 1
ATOM 738 O O . ARG A 1 92 ? 25.625 1.437 -21.279 1.00 81.50 92 ARG A O 1
ATOM 745 N N . LYS A 1 93 ? 23.585 0.505 -21.174 1.00 81.38 93 LYS A N 1
ATOM 746 C CA . LYS A 1 93 ? 23.869 -0.566 -22.145 1.00 81.38 93 LYS A CA 1
ATOM 747 C C . LYS A 1 93 ? 24.102 -0.003 -23.545 1.00 81.38 93 LYS A C 1
ATOM 749 O O . LYS A 1 93 ? 25.061 -0.392 -24.201 1.00 81.38 93 LYS A O 1
ATOM 754 N N . ALA A 1 94 ? 23.287 0.964 -23.962 1.00 80.44 94 ALA A N 1
ATOM 755 C CA . ALA A 1 94 ? 23.440 1.658 -25.233 1.00 80.44 94 ALA A CA 1
ATOM 756 C C . ALA A 1 94 ? 24.762 2.432 -25.286 1.00 80.44 94 ALA A C 1
ATOM 758 O O . ALA A 1 94 ? 25.493 2.318 -26.264 1.00 80.44 94 ALA A O 1
ATOM 759 N N . SER A 1 95 ? 25.123 3.167 -24.228 1.00 78.75 95 SER A N 1
ATOM 760 C CA . SER A 1 95 ? 26.407 3.871 -24.187 1.00 78.75 95 SER A CA 1
ATOM 761 C C . SER A 1 95 ? 27.587 2.902 -24.249 1.00 78.75 95 SER A C 1
ATOM 763 O O . SER A 1 95 ? 28.528 3.146 -24.989 1.00 78.75 95 SER A O 1
ATOM 765 N N . ALA A 1 96 ? 27.534 1.773 -23.537 1.00 81.12 96 ALA A N 1
ATOM 766 C CA . ALA A 1 96 ? 28.600 0.771 -23.594 1.00 81.12 96 ALA A CA 1
ATOM 767 C C . ALA A 1 96 ? 28.724 0.128 -24.988 1.00 81.12 96 ALA A C 1
ATOM 769 O O . ALA A 1 96 ? 29.833 -0.107 -25.458 1.00 81.12 96 ALA A O 1
ATOM 770 N N . TYR A 1 97 ? 27.595 -0.123 -25.653 1.00 75.50 97 TYR A N 1
ATOM 771 C CA . TYR A 1 97 ? 27.549 -0.774 -26.961 1.00 75.50 97 TYR A CA 1
ATOM 772 C C . TYR A 1 97 ? 27.952 0.165 -28.113 1.00 75.50 97 TYR A C 1
ATOM 774 O O . TYR A 1 97 ? 28.667 -0.245 -29.021 1.00 75.50 97 TYR A O 1
ATOM 782 N N . PHE A 1 98 ? 27.543 1.438 -28.064 1.00 73.62 98 PHE A N 1
ATOM 783 C CA . PHE A 1 98 ? 27.731 2.398 -29.159 1.00 73.62 98 PHE A CA 1
ATOM 784 C C . PHE A 1 98 ? 28.927 3.359 -28.984 1.00 73.62 98 PHE A C 1
ATOM 786 O O . PHE A 1 98 ? 29.294 4.039 -29.941 1.00 73.62 98 PHE A O 1
ATOM 793 N N . CYS A 1 99 ? 29.572 3.436 -27.809 1.00 63.75 99 CYS A N 1
ATOM 794 C CA . CYS A 1 99 ? 30.729 4.327 -27.594 1.00 63.75 99 CYS A CA 1
ATOM 795 C C . CYS A 1 99 ? 32.039 3.864 -28.255 1.00 63.75 99 CYS A C 1
ATOM 797 O O . CYS A 1 99 ? 33.004 4.625 -28.253 1.00 63.75 99 CYS A O 1
ATOM 799 N N . SER A 1 100 ? 32.110 2.662 -28.828 1.00 61.53 100 SER A N 1
ATOM 800 C CA . SER A 1 100 ? 33.348 2.136 -29.423 1.00 61.53 100 SER A CA 1
ATOM 801 C C . SER A 1 100 ? 33.806 2.877 -30.689 1.00 61.53 100 SER A C 1
ATOM 803 O O . SER A 1 100 ? 34.969 2.753 -31.062 1.00 61.53 100 SER A O 1
ATOM 805 N N . GLY A 1 101 ? 32.937 3.662 -31.341 1.00 58.78 101 GLY A N 1
ATOM 806 C CA . GLY A 1 101 ? 33.227 4.228 -32.666 1.00 58.78 101 GLY A CA 1
ATOM 807 C C . GLY A 1 101 ? 33.266 5.753 -32.794 1.00 58.78 101 GLY A C 1
ATOM 808 O O . GLY A 1 101 ? 33.643 6.235 -33.858 1.00 58.78 101 GLY A O 1
ATOM 809 N N . GLY A 1 102 ? 32.833 6.536 -31.796 1.00 61.56 102 GLY A N 1
ATOM 810 C CA . GLY A 1 102 ? 32.722 8.012 -31.881 1.00 61.56 102 GLY A CA 1
ATOM 811 C C . GLY A 1 102 ? 31.757 8.561 -32.956 1.00 61.56 102 GLY A C 1
ATOM 812 O O . GLY A 1 102 ? 31.381 9.732 -32.917 1.00 61.56 102 GLY A O 1
ATOM 813 N N . ALA A 1 103 ? 31.319 7.721 -33.894 1.00 68.38 103 ALA A N 1
ATOM 814 C CA . ALA A 1 103 ? 30.363 8.002 -34.949 1.00 68.38 103 ALA A CA 1
ATOM 815 C C . ALA A 1 103 ? 28.972 7.466 -34.585 1.00 68.38 103 ALA A C 1
ATOM 817 O O . ALA A 1 103 ? 28.826 6.495 -33.841 1.00 68.38 103 ALA A O 1
ATOM 818 N N . ARG A 1 104 ? 27.931 8.100 -35.137 1.00 69.44 104 ARG A N 1
ATOM 819 C CA . ARG A 1 104 ? 26.552 7.634 -34.977 1.00 69.44 104 ARG A CA 1
ATOM 820 C C . ARG A 1 104 ? 26.420 6.220 -35.577 1.00 69.44 104 ARG A C 1
ATOM 822 O O . ARG A 1 104 ? 26.734 6.066 -36.757 1.00 69.44 104 ARG A O 1
ATOM 829 N N . PRO A 1 105 ? 25.917 5.231 -34.817 1.00 72.06 105 PRO A N 1
ATOM 830 C CA . PRO A 1 105 ? 25.710 3.874 -35.314 1.00 72.06 105 PRO A CA 1
ATOM 831 C C . PRO A 1 105 ? 24.755 3.845 -36.515 1.00 72.06 105 PRO A C 1
ATOM 833 O O . PRO A 1 105 ? 23.851 4.692 -36.596 1.00 72.06 105 PRO A O 1
ATOM 836 N N . PRO A 1 106 ? 24.903 2.876 -37.436 1.00 81.06 106 PRO A N 1
ATOM 837 C CA . PRO A 1 106 ? 23.940 2.674 -38.508 1.00 81.06 106 PRO A CA 1
ATOM 838 C C . PRO A 1 106 ? 22.557 2.349 -37.926 1.00 81.06 106 PRO A C 1
ATOM 840 O O . PRO A 1 106 ? 22.417 1.683 -36.898 1.00 81.06 106 PRO A O 1
ATOM 843 N N . VAL A 1 107 ? 21.506 2.835 -38.589 1.00 77.44 107 VAL A N 1
ATOM 844 C CA . VAL A 1 107 ? 20.122 2.771 -38.083 1.00 77.44 107 VAL A CA 1
ATOM 845 C C . VAL A 1 107 ? 19.675 1.326 -37.832 1.00 77.44 107 VAL A C 1
ATOM 847 O O . VAL A 1 107 ? 18.936 1.067 -36.887 1.00 77.44 107 VAL A O 1
ATOM 850 N N . GLN A 1 108 ? 20.167 0.378 -38.629 1.00 80.25 108 GLN A N 1
ATOM 851 C CA . GLN A 1 108 ? 19.890 -1.051 -38.498 1.00 80.25 108 GLN A CA 1
ATOM 852 C C . GLN A 1 108 ? 20.392 -1.631 -37.167 1.00 80.25 108 GLN A C 1
ATOM 854 O O . GLN A 1 108 ? 19.672 -2.398 -36.536 1.00 80.25 108 GLN A O 1
ATOM 859 N N . GLU A 1 109 ? 21.575 -1.227 -36.695 1.00 79.12 109 GLU A N 1
ATOM 860 C CA . GLU A 1 109 ? 22.115 -1.682 -35.406 1.00 79.12 109 GLU A CA 1
ATOM 861 C C . GLU A 1 109 ? 21.348 -1.085 -34.226 1.00 79.12 109 GLU A C 1
ATOM 863 O O . GLU A 1 109 ? 21.119 -1.760 -33.224 1.00 79.12 109 GLU A O 1
ATOM 868 N N . MET A 1 110 ? 20.882 0.161 -34.361 1.00 76.19 110 MET A N 1
ATOM 869 C CA . MET A 1 110 ? 19.988 0.762 -33.372 1.00 76.19 110 MET A CA 1
ATOM 870 C C . MET A 1 110 ? 18.659 0.002 -33.281 1.00 76.19 110 MET A C 1
ATOM 872 O O . MET A 1 110 ? 18.192 -0.255 -32.175 1.00 76.19 110 MET A O 1
ATOM 876 N N . ILE A 1 111 ? 18.059 -0.370 -34.419 1.00 80.19 111 ILE A N 1
ATOM 877 C CA . ILE A 1 111 ? 16.805 -1.141 -34.461 1.00 80.19 111 ILE A CA 1
ATOM 878 C C . ILE A 1 111 ? 17.008 -2.523 -33.830 1.00 80.19 111 ILE A C 1
ATOM 880 O O . ILE A 1 111 ? 16.257 -2.889 -32.930 1.00 80.19 111 ILE A O 1
ATOM 884 N N . ALA A 1 112 ? 18.070 -3.239 -34.207 1.00 80.75 112 ALA A N 1
ATOM 885 C CA . ALA A 1 112 ? 18.391 -4.545 -33.633 1.00 80.75 112 ALA A CA 1
ATOM 886 C C . ALA A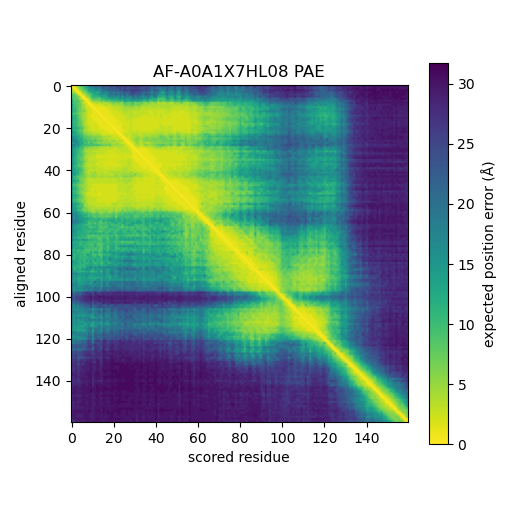 1 112 ? 18.621 -4.476 -32.111 1.00 80.75 112 ALA A C 1
ATOM 888 O O . ALA A 1 112 ? 18.147 -5.335 -31.367 1.00 80.75 112 ALA A O 1
ATOM 889 N N . PHE A 1 113 ? 19.297 -3.427 -31.628 1.00 81.25 113 PHE A N 1
ATOM 890 C CA . PHE A 1 113 ? 19.496 -3.198 -30.197 1.00 81.25 113 PHE A CA 1
ATOM 891 C C . PHE A 1 113 ? 18.175 -2.925 -29.464 1.00 81.25 113 PHE A C 1
ATOM 893 O O . PHE A 1 113 ? 17.959 -3.464 -28.374 1.00 81.25 113 PHE A O 1
ATOM 900 N N . ILE A 1 114 ? 17.291 -2.112 -30.056 1.00 79.50 114 ILE A N 1
ATOM 901 C CA . ILE A 1 114 ? 15.960 -1.818 -29.508 1.00 79.50 114 ILE A CA 1
ATOM 902 C C . ILE A 1 114 ? 15.137 -3.104 -29.417 1.00 79.50 114 ILE A C 1
ATOM 904 O O . ILE A 1 114 ? 14.595 -3.384 -28.350 1.00 79.50 114 ILE A O 1
ATOM 908 N N . ASP A 1 115 ? 15.089 -3.908 -30.479 1.00 77.88 115 ASP A N 1
ATOM 909 C CA . ASP A 1 115 ? 14.314 -5.151 -30.510 1.00 77.88 115 ASP A CA 1
ATOM 910 C C . ASP A 1 115 ? 14.839 -6.185 -29.502 1.00 77.88 115 ASP A C 1
ATOM 912 O 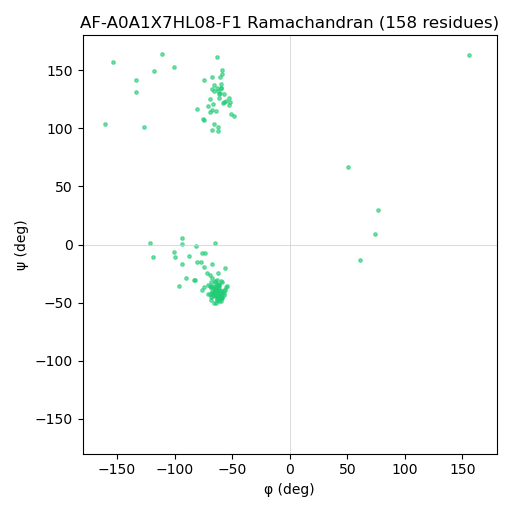O . ASP A 1 115 ? 14.047 -6.803 -28.786 1.00 77.88 115 ASP A O 1
ATOM 916 N N . ALA A 1 116 ? 16.163 -6.299 -29.347 1.00 78.38 116 ALA A N 1
ATOM 917 C CA . ALA A 1 116 ? 16.789 -7.194 -28.372 1.00 78.38 116 ALA A CA 1
ATOM 918 C C . ALA A 1 116 ? 16.489 -6.814 -26.908 1.00 78.38 116 ALA A C 1
ATOM 920 O O . ALA A 1 116 ? 16.405 -7.683 -26.040 1.00 78.38 116 ALA A O 1
ATOM 921 N N . HIS A 1 117 ? 16.305 -5.522 -26.617 1.00 74.56 117 HIS A N 1
ATOM 922 C CA . HIS A 1 117 ? 16.051 -5.026 -25.257 1.00 74.56 117 HIS A CA 1
ATOM 923 C C . HIS A 1 117 ? 14.568 -4.729 -24.982 1.00 74.56 117 HIS A C 1
ATOM 925 O O . HIS A 1 117 ? 14.198 -4.470 -23.831 1.00 74.56 117 HIS A O 1
ATOM 931 N N . ARG A 1 118 ? 13.707 -4.822 -26.007 1.00 68.06 118 ARG A N 1
ATOM 932 C CA . ARG A 1 118 ? 12.270 -4.517 -25.940 1.00 68.06 118 ARG A CA 1
ATOM 933 C C . ARG A 1 118 ? 11.521 -5.386 -24.938 1.00 68.06 118 ARG A C 1
ATOM 935 O O . ARG A 1 118 ? 10.692 -4.870 -24.194 1.00 68.06 118 ARG A O 1
ATOM 942 N N . ALA A 1 119 ? 11.836 -6.680 -24.897 1.00 65.94 119 ALA A N 1
ATOM 943 C CA . ALA A 1 119 ? 11.179 -7.645 -24.016 1.00 65.94 119 ALA A CA 1
ATOM 944 C C . ALA A 1 119 ? 11.558 -7.481 -22.533 1.00 65.94 119 ALA A C 1
ATOM 946 O O . ALA A 1 119 ? 10.798 -7.889 -21.660 1.00 65.94 119 ALA A O 1
ATOM 947 N N . VAL A 1 120 ? 12.727 -6.899 -22.246 1.00 66.56 120 VAL A N 1
ATOM 948 C CA . VAL A 1 120 ? 13.294 -6.855 -20.888 1.00 66.56 120 VAL A CA 1
ATOM 949 C C . VAL A 1 120 ? 12.980 -5.540 -20.177 1.00 66.56 120 VAL A C 1
ATOM 951 O O . VAL A 1 120 ? 12.750 -5.547 -18.972 1.00 66.56 120 VAL A O 1
ATOM 954 N N . HIS A 1 121 ? 12.949 -4.421 -20.907 1.00 65.06 121 HIS A N 1
ATOM 955 C CA . HIS A 1 121 ? 12.908 -3.086 -20.294 1.00 65.06 121 HIS A CA 1
ATOM 956 C C . HIS A 1 121 ? 11.698 -2.229 -20.673 1.00 65.06 121 HIS A C 1
ATOM 958 O O . HIS A 1 121 ? 11.632 -1.088 -20.233 1.00 65.06 121 HIS A O 1
ATOM 964 N N . GLY A 1 122 ? 10.760 -2.735 -21.488 1.00 58.84 122 GLY A N 1
ATOM 965 C CA . GLY A 1 122 ? 9.518 -2.024 -21.815 1.00 58.84 122 GLY A CA 1
ATOM 966 C C . GLY A 1 122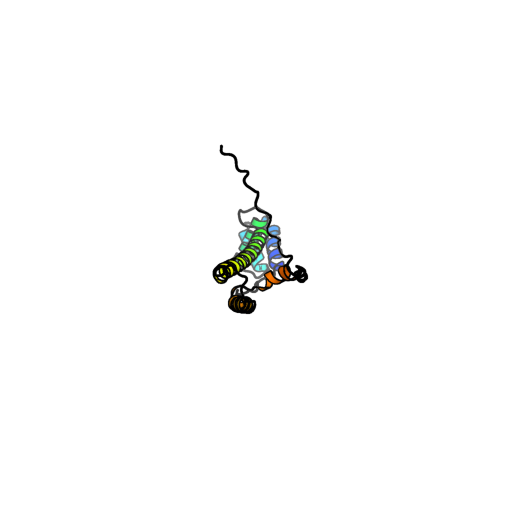 ? 9.758 -0.582 -22.284 1.00 58.84 122 GLY A C 1
ATOM 967 O O . GLY A 1 122 ? 9.390 0.364 -21.606 1.00 58.84 122 GLY A O 1
ATOM 968 N N . VAL A 1 123 ? 10.394 -0.394 -23.443 1.00 54.31 123 VAL A N 1
ATOM 969 C CA . VAL A 1 123 ? 10.796 0.926 -23.997 1.00 54.31 123 VAL A CA 1
ATOM 970 C C . VAL A 1 123 ? 9.635 1.874 -24.375 1.00 54.31 123 VAL A C 1
ATOM 972 O O . VAL A 1 123 ? 9.878 2.987 -24.846 1.00 54.31 123 VAL A O 1
ATOM 975 N N . GLU A 1 124 ? 8.377 1.477 -24.161 1.00 49.53 124 GLU A N 1
ATOM 976 C CA . GLU A 1 124 ? 7.169 2.248 -24.506 1.00 49.53 124 GLU A CA 1
ATOM 977 C C . GLU A 1 124 ? 7.093 3.675 -23.915 1.00 49.53 124 GLU A C 1
ATOM 979 O O . GLU A 1 124 ? 6.666 4.572 -24.647 1.00 49.53 124 GLU A O 1
ATOM 984 N N . PRO A 1 125 ? 7.548 3.972 -22.679 1.00 51.72 125 PRO A N 1
ATOM 985 C CA . PRO A 1 125 ? 7.388 5.311 -22.100 1.00 51.72 125 PRO A CA 1
ATOM 986 C C . PRO A 1 125 ? 8.359 6.378 -22.633 1.00 51.72 125 PRO A C 1
ATOM 988 O O . PRO A 1 125 ? 8.131 7.567 -22.418 1.00 51.72 125 PRO A O 1
ATOM 991 N N . ILE A 1 126 ? 9.451 6.001 -23.314 1.00 52.41 126 ILE A N 1
ATOM 992 C CA . ILE A 1 126 ? 10.477 6.954 -23.796 1.00 52.41 126 ILE A CA 1
ATOM 993 C C . ILE A 1 126 ? 10.050 7.606 -25.129 1.00 52.41 126 ILE A C 1
ATOM 995 O O . ILE A 1 126 ? 10.358 8.770 -25.409 1.00 52.41 126 ILE A O 1
ATOM 999 N N . LEU A 1 127 ? 9.286 6.875 -25.945 1.00 51.59 127 LEU A N 1
ATOM 1000 C CA . LEU A 1 127 ? 8.876 7.260 -27.300 1.00 51.59 127 LEU A CA 1
ATOM 1001 C C . LEU A 1 127 ? 7.908 8.463 -27.415 1.00 51.59 127 LEU A C 1
ATOM 1003 O O . LEU A 1 127 ? 8.030 9.191 -28.405 1.00 51.59 127 LEU A O 1
ATOM 1007 N N . PRO A 1 128 ? 7.018 8.793 -26.450 1.00 43.72 128 PRO A N 1
ATOM 1008 C CA . PRO A 1 128 ? 6.125 9.944 -26.598 1.00 43.72 128 PRO A CA 1
ATOM 1009 C C . PRO A 1 128 ? 6.867 11.288 -26.543 1.00 43.72 128 PRO A C 1
ATOM 1011 O O . PRO A 1 128 ? 6.397 12.276 -27.112 1.00 43.72 128 PRO A O 1
ATOM 1014 N N . ARG A 1 129 ? 8.030 11.348 -25.873 1.00 35.56 129 ARG A N 1
ATOM 1015 C CA . ARG A 1 129 ? 8.787 12.599 -25.685 1.00 35.56 129 ARG A CA 1
ATOM 1016 C C . ARG A 1 129 ? 9.798 12.858 -26.803 1.00 35.56 129 ARG A C 1
ATOM 1018 O O . ARG A 1 129 ? 10.049 14.016 -27.124 1.00 35.56 129 ARG A O 1
ATOM 1025 N N . PHE A 1 130 ? 10.322 11.810 -27.444 1.00 31.42 130 PHE A N 1
ATOM 1026 C CA . PHE A 1 130 ? 11.292 11.944 -28.538 1.00 31.42 130 PHE A CA 1
ATOM 1027 C C . PHE A 1 130 ? 10.626 12.202 -29.906 1.00 31.42 130 PHE A C 1
ATOM 1029 O O . PHE A 1 130 ? 11.171 12.937 -30.727 1.00 31.42 130 PHE A O 1
ATOM 1036 N N . CYS A 1 131 ? 9.406 11.696 -30.134 1.00 37.94 131 CYS A N 1
ATOM 1037 C CA . CYS A 1 131 ? 8.665 11.907 -31.388 1.00 37.94 131 CYS A CA 1
ATOM 1038 C C . CYS A 1 131 ? 8.033 13.306 -31.550 1.00 37.94 131 CYS A C 1
ATOM 1040 O O . CYS A 1 131 ? 7.545 13.615 -32.634 1.00 37.94 131 CYS A O 1
ATOM 1042 N N . ARG A 1 1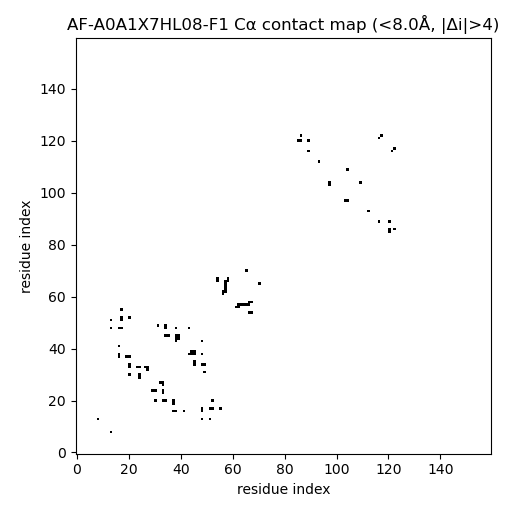32 ? 8.056 14.169 -30.519 1.00 29.33 132 ARG A N 1
ATOM 1043 C CA . ARG A 1 132 ? 7.570 15.566 -30.596 1.00 29.33 132 ARG A CA 1
ATOM 1044 C C . ARG A 1 132 ? 8.643 16.603 -30.933 1.00 29.33 132 ARG A C 1
ATOM 1046 O O . ARG A 1 132 ? 8.314 17.783 -31.017 1.00 29.33 132 ARG A O 1
ATOM 1053 N N . SER A 1 133 ? 9.899 16.210 -31.141 1.00 28.64 133 SER A N 1
ATOM 1054 C CA . SER A 1 133 ? 10.882 17.151 -31.682 1.00 28.64 133 SER A CA 1
ATOM 1055 C C . SER A 1 133 ? 10.696 17.219 -33.200 1.00 28.64 133 SER A C 1
ATOM 1057 O O . SER A 1 133 ? 10.863 16.188 -33.862 1.00 28.64 133 SER A O 1
ATOM 1059 N N . PRO A 1 134 ? 10.315 18.371 -33.784 1.00 33.81 134 PRO A N 1
ATOM 1060 C CA . PRO A 1 134 ? 10.222 18.482 -35.230 1.00 33.81 134 PRO A CA 1
ATOM 1061 C C . PRO A 1 134 ? 11.598 18.146 -35.803 1.00 33.81 134 PRO A C 1
ATOM 1063 O O . PRO A 1 134 ? 12.599 18.772 -35.442 1.00 33.81 134 PRO A O 1
ATOM 1066 N N . ARG A 1 135 ? 11.659 17.124 -36.670 1.00 36.56 135 ARG A N 1
ATOM 1067 C CA . ARG A 1 135 ? 12.845 16.853 -37.489 1.00 36.56 135 ARG A CA 1
ATOM 1068 C C . ARG A 1 135 ? 13.239 18.186 -38.118 1.00 36.56 135 ARG A C 1
ATOM 1070 O O . ARG A 1 135 ? 12.489 18.700 -38.946 1.00 36.56 135 ARG A O 1
ATOM 1077 N N . ARG A 1 136 ? 14.372 18.772 -37.711 1.00 35.47 136 ARG A N 1
ATOM 1078 C CA . ARG A 1 136 ? 14.924 19.918 -38.437 1.00 35.47 136 ARG A CA 1
ATOM 1079 C C . ARG A 1 136 ? 15.079 19.456 -39.887 1.00 35.47 136 ARG A C 1
ATOM 1081 O O . ARG A 1 136 ? 15.726 18.424 -40.089 1.00 35.47 136 ARG A O 1
ATOM 1088 N N . PRO A 1 137 ? 14.479 20.141 -40.874 1.00 37.75 137 PRO A N 1
ATOM 1089 C CA . PRO A 1 137 ? 14.745 19.816 -42.261 1.00 37.75 137 PRO A CA 1
ATOM 1090 C C . PRO A 1 137 ? 16.253 19.945 -42.464 1.00 37.75 137 PRO A C 1
ATOM 1092 O O . PRO A 1 137 ? 16.852 20.974 -42.145 1.00 37.75 137 PRO A O 1
ATOM 1095 N N . THR A 1 138 ? 16.881 18.860 -42.907 1.00 47.84 138 THR A N 1
ATOM 1096 C CA . THR A 1 138 ? 18.275 18.859 -43.336 1.00 47.84 138 THR A CA 1
ATOM 1097 C C . THR A 1 138 ? 18.368 19.799 -44.527 1.00 47.84 138 THR A C 1
ATOM 1099 O O . THR A 1 138 ? 17.998 19.430 -45.640 1.00 47.84 138 THR A O 1
ATOM 1102 N N . ALA A 1 139 ? 18.789 21.039 -44.284 1.00 44.06 139 ALA A N 1
ATOM 1103 C CA . ALA A 1 139 ? 19.124 21.956 -45.356 1.00 44.06 139 ALA A CA 1
ATOM 1104 C C . ALA A 1 139 ? 20.269 21.334 -46.179 1.00 44.06 139 ALA A C 1
ATOM 1106 O O . ALA A 1 139 ? 21.217 20.812 -45.580 1.00 44.06 139 ALA A O 1
ATOM 1107 N N . PRO A 1 140 ? 20.200 21.346 -47.520 1.00 43.50 140 PRO A N 1
ATOM 1108 C CA . PRO A 1 140 ? 21.314 20.897 -48.341 1.00 43.50 140 PRO A CA 1
ATOM 1109 C C . PRO A 1 140 ? 22.542 21.770 -48.052 1.00 43.50 140 PRO A C 1
ATOM 1111 O O . PRO A 1 140 ? 22.456 22.999 -48.030 1.00 43.50 140 PRO A O 1
ATOM 1114 N N . MET A 1 141 ? 23.680 21.122 -47.793 1.00 44.56 141 MET A N 1
ATOM 1115 C CA . MET A 1 141 ? 24.969 21.791 -47.602 1.00 44.56 141 MET A CA 1
ATOM 1116 C C . MET A 1 141 ? 25.302 22.635 -48.845 1.00 4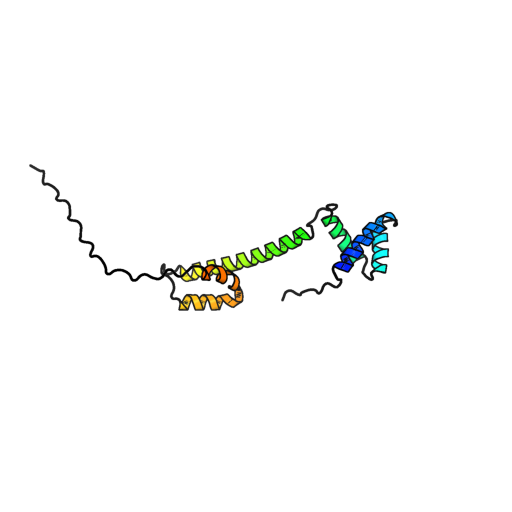4.56 141 MET A C 1
ATOM 1118 O O . MET A 1 141 ? 25.245 22.105 -49.957 1.00 44.56 141 MET A O 1
ATOM 1122 N N . PRO A 1 142 ? 25.663 23.923 -48.699 1.00 52.00 142 PRO A N 1
ATOM 1123 C CA . PRO A 1 142 ? 26.099 24.726 -49.834 1.00 52.00 142 PRO A CA 1
ATOM 1124 C C . PRO A 1 142 ? 27.444 24.200 -50.371 1.00 52.00 142 PRO A C 1
ATOM 1126 O O . PRO A 1 142 ? 28.287 23.772 -49.576 1.00 52.00 142 PRO A O 1
ATOM 1129 N N . PRO A 1 143 ? 27.681 24.236 -51.698 1.00 49.94 143 PRO A N 1
ATOM 1130 C CA . PRO A 1 143 ? 28.944 23.793 -52.278 1.00 49.94 143 PRO A CA 1
ATOM 1131 C C . PRO A 1 143 ? 30.105 24.619 -51.711 1.00 49.94 143 PRO A C 1
ATOM 1133 O O . PRO A 1 143 ? 30.013 25.841 -51.562 1.00 49.94 143 PRO A O 1
ATOM 1136 N N . GLY A 1 144 ? 31.179 23.917 -51.345 1.00 49.88 144 GLY A N 1
ATOM 1137 C CA . GLY A 1 144 ? 32.294 24.445 -50.568 1.00 49.88 144 GLY A CA 1
ATOM 1138 C C . GLY A 1 144 ? 32.876 25.736 -51.140 1.00 49.88 144 GLY A C 1
ATOM 1139 O O . GLY A 1 144 ? 33.362 25.777 -52.269 1.00 49.88 144 GLY A O 1
ATOM 1140 N N . ARG A 1 145 ? 32.890 26.797 -50.326 1.00 51.59 145 ARG A N 1
ATOM 1141 C CA . ARG A 1 145 ? 33.769 27.942 -50.572 1.00 51.59 145 ARG A CA 1
ATOM 1142 C C . ARG A 1 145 ? 35.203 27.469 -50.373 1.00 51.59 145 ARG A C 1
ATOM 1144 O O . ARG A 1 145 ? 35.578 27.123 -49.255 1.00 51.59 145 ARG A O 1
ATOM 1151 N N . LEU A 1 146 ? 35.998 27.486 -51.444 1.00 48.19 146 LEU A N 1
ATOM 1152 C CA . LEU A 1 146 ? 37.452 27.405 -51.343 1.00 48.19 146 LEU A CA 1
ATOM 1153 C C . LEU A 1 146 ? 37.927 28.460 -50.339 1.00 48.19 146 LEU A C 1
ATOM 1155 O O . LEU A 1 146 ? 37.835 29.665 -50.586 1.00 48.19 146 LEU A O 1
ATOM 1159 N N . ILE A 1 147 ? 38.438 27.997 -49.202 1.00 48.59 147 ILE A N 1
ATOM 1160 C CA . ILE A 1 147 ? 39.193 28.826 -48.272 1.00 48.59 147 ILE A CA 1
ATOM 1161 C C . ILE A 1 147 ? 40.469 29.218 -49.020 1.00 48.59 147 ILE A C 1
ATOM 1163 O O . ILE A 1 147 ? 41.364 28.396 -49.207 1.00 48.59 147 ILE A O 1
ATOM 1167 N N . ARG A 1 148 ? 40.539 30.461 -49.509 1.00 48.12 148 ARG A N 1
ATOM 1168 C CA . ARG A 1 148 ? 41.792 31.006 -50.044 1.00 48.12 148 ARG A CA 1
ATOM 1169 C C . ARG A 1 148 ? 42.823 31.022 -48.907 1.00 48.12 148 ARG A C 1
ATOM 1171 O O . ARG A 1 148 ? 42.499 31.534 -47.831 1.00 48.12 148 ARG A O 1
ATOM 1178 N N . PRO A 1 149 ? 44.039 30.488 -49.103 1.00 48.53 149 PRO A N 1
ATOM 1179 C CA . PRO A 1 149 ? 45.073 30.569 -48.083 1.00 48.53 149 PRO A CA 1
ATOM 1180 C C . PRO A 1 149 ? 45.417 32.041 -47.822 1.00 48.53 149 PRO A C 1
ATOM 1182 O O . PRO A 1 149 ? 45.599 32.823 -48.757 1.00 48.53 149 PRO A O 1
ATOM 1185 N N . ARG A 1 150 ? 45.470 32.425 -46.540 1.00 48.53 150 ARG A N 1
ATOM 1186 C CA . ARG A 1 150 ? 45.932 33.754 -46.118 1.00 48.53 150 ARG A CA 1
ATOM 1187 C C . ARG A 1 150 ? 47.382 33.958 -46.588 1.00 48.53 150 ARG A C 1
ATOM 1189 O O . ARG A 1 150 ? 48.177 33.025 -46.450 1.00 48.53 150 ARG A O 1
ATOM 1196 N N . PRO A 1 151 ? 47.751 35.139 -47.110 1.00 53.09 151 PRO A N 1
ATOM 1197 C CA . PRO A 1 151 ? 49.141 35.420 -47.443 1.00 53.09 151 PRO A CA 1
ATOM 1198 C C . PRO A 1 151 ? 49.996 35.396 -46.168 1.00 53.09 151 PRO A C 1
ATOM 1200 O O . PRO A 1 151 ? 49.594 35.924 -45.130 1.00 53.09 151 PRO A O 1
ATOM 1203 N N . ARG A 1 152 ? 51.160 34.737 -46.244 1.00 52.78 152 ARG A N 1
ATOM 1204 C CA . ARG A 1 152 ? 52.156 34.728 -45.163 1.00 52.78 152 ARG A CA 1
ATOM 1205 C C . ARG A 1 152 ? 52.710 36.149 -44.985 1.00 52.78 152 ARG A C 1
ATOM 1207 O O . ARG A 1 152 ? 52.990 36.789 -45.999 1.00 52.78 152 ARG A O 1
ATOM 1214 N N . PRO A 1 153 ? 52.891 36.643 -43.750 1.00 48.56 153 PRO A N 1
ATOM 1215 C CA . PRO A 1 153 ? 53.548 37.923 -43.530 1.00 48.56 153 PRO A CA 1
ATOM 1216 C C . PRO A 1 153 ? 55.019 37.834 -43.959 1.00 48.56 153 PRO A C 1
ATOM 1218 O O . PRO A 1 153 ? 55.718 36.876 -43.623 1.00 48.56 153 PRO A O 1
ATOM 1221 N N . ALA A 1 154 ? 55.464 38.822 -44.734 1.00 51.88 154 ALA A N 1
ATOM 1222 C CA . ALA A 1 154 ? 56.862 39.004 -45.088 1.00 51.88 154 ALA A CA 1
ATOM 1223 C C . ALA A 1 154 ? 57.645 39.374 -43.821 1.00 51.88 154 ALA A C 1
ATOM 1225 O O . ALA A 1 154 ? 57.329 40.366 -43.168 1.00 51.88 154 ALA A O 1
ATOM 1226 N N . HIS A 1 155 ? 58.647 38.572 -43.462 1.00 51.09 155 HIS A N 1
ATOM 1227 C CA . HIS A 1 155 ? 59.646 38.998 -42.491 1.00 51.09 155 HIS A CA 1
ATOM 1228 C C . HIS A 1 155 ? 60.587 39.979 -43.190 1.00 51.09 155 HIS A C 1
ATOM 1230 O O . HIS A 1 155 ? 61.367 39.588 -44.058 1.00 51.09 155 HIS A O 1
ATOM 1236 N N . GLU A 1 156 ? 60.458 41.254 -42.827 1.00 47.03 156 GLU A N 1
ATOM 1237 C CA . GLU A 1 156 ? 61.417 42.305 -43.141 1.00 47.03 156 GLU A CA 1
ATOM 1238 C C . GLU A 1 156 ? 62.818 41.884 -42.696 1.00 47.03 156 GLU A C 1
ATOM 1240 O O . GLU A 1 156 ? 63.062 41.504 -41.549 1.00 47.03 156 GLU A O 1
ATOM 1245 N N . ALA A 1 157 ? 63.734 41.941 -43.656 1.00 50.38 157 ALA A N 1
ATOM 1246 C CA . ALA A 1 157 ? 65.151 41.803 -43.437 1.00 50.38 157 ALA A CA 1
ATOM 1247 C C . ALA A 1 157 ? 65.667 43.035 -42.686 1.00 50.38 157 ALA A C 1
ATOM 1249 O O . ALA A 1 157 ? 65.721 44.134 -43.230 1.00 50.38 157 ALA A O 1
ATOM 1250 N N . THR A 1 158 ? 66.123 42.824 -41.457 1.00 52.69 158 THR A N 1
ATOM 1251 C CA . THR A 1 158 ? 67.077 43.711 -40.792 1.00 52.69 158 THR A CA 1
ATOM 1252 C C . THR A 1 158 ? 68.252 42.877 -40.308 1.00 52.69 158 THR A C 1
ATOM 1254 O O . THR A 1 158 ? 68.165 42.214 -39.273 1.00 52.69 158 THR A O 1
ATOM 1257 N N . ARG A 1 159 ? 69.358 42.917 -41.056 1.00 45.62 159 ARG A N 1
ATOM 1258 C CA . ARG A 1 159 ? 70.710 42.853 -40.490 1.00 45.62 159 ARG A CA 1
ATOM 1259 C C . ARG A 1 159 ? 71.722 43.389 -41.503 1.00 45.62 159 ARG A C 1
ATOM 1261 O O . ARG A 1 159 ? 72.027 42.724 -42.490 1.00 45.62 159 ARG A O 1
ATOM 1268 N N . SER A 1 160 ? 72.175 44.616 -41.246 1.00 48.09 160 SER A N 1
ATOM 1269 C CA . SER A 1 160 ? 73.570 45.009 -41.469 1.00 48.09 160 SER A CA 1
ATOM 1270 C C . SER A 1 160 ? 74.461 44.338 -40.431 1.00 48.09 160 SER A C 1
ATOM 1272 O O . SER A 1 160 ? 73.940 44.015 -39.336 1.00 48.09 160 SER A O 1
#

Solvent-accessible surface area (backbone atoms only — not comparable to full-atom values): 10028 Å² total; per-residue (Å²): 133,84,81,81,73,76,70,94,62,59,67,70,60,51,54,53,51,41,50,50,36,66,71,42,33,84,82,32,100,35,63,66,54,26,36,44,56,50,16,64,76,72,73,48,56,42,68,60,51,50,53,51,41,53,49,52,36,22,61,70,65,78,39,94,64,83,28,70,68,53,51,50,51,50,54,51,52,50,50,53,50,51,53,53,50,39,53,52,48,52,52,52,51,48,49,69,68,55,60,84,65,87,53,86,76,58,70,67,59,54,50,54,51,49,61,72,44,39,86,81,50,61,64,71,80,61,52,74,69,63,73,68,57,78,77,73,78,80,71,79,79,76,82,79,77,79,79,74,80,77,83,78,83,81,80,79,88,83,79,132

Radius of gyration: 34.32 Å; Cα contacts (8 Å, |Δi|>4): 59; chains: 1; bounding box: 96×58×81 Å

Secondary structure (DSSP, 8-state):
-------SS-HHHHHHHHHHHHHTGGGSSSHHHHHHHHHHHHT--HHHHHHHHHHHHHHTTSS-S--HHHHHHHHHHHHHHHHHHHHHHHHHHHHHHHTTSSSPPPHHHHHHHHHHHHHHH--TTTHHHHTTS-----PPPPPP---PPPPPPP------

Nearest PDB structures (foldseek):
  2rn7-assembly1_A  TM=7.783E-01  e=8.790E-06  Shigella flexneri
  7sj3-assembly1_B  TM=7.994E-01  e=2.728E+00  Homo sapiens
  2lr8-assembly1_A  TM=7.139E-01  e=1.547E+00  Homo sapiens

pLDDT: mean 71.69, std 17.93, range [28.64, 92.69]